Protein AF-C2L1K6-F1 (afdb_monomer_lite)

Sequence (94 aa):
RLERLRESAKKGFSNATDVADYLVKKGMPFRTAHGVVGELVLYCEKEGKDLEELSLEEYRKFSDLVEEDIYDAISLESCVKNRKTKGAPGALWD

Foldseek 3Di:
DVVVVVVVCQPDVVLLVLQLVLVVVLPDDSVLSNVLSVVVVVVCVVVVHTPLPDDQVRSVVSPVSGDPCSNVSSDPVVVVVVPPDPPPPPDDDD

Radius of gyration: 14.27 Å; chains: 1; bounding box: 26×43×34 Å

InterPro domains:
  IPR008948 L-Aspartase-like [SSF48557] (3-88)
  IPR009049 Argininosuccinate lyase [PTHR43814] (3-90)
  IPR029419 Argininosuccinate lyase, C-terminal [PF14698] (13-81)

Organism: NCBI:txid585501

pLDDT: mean 76.64, std 22.05, range [37.34, 97.62]

Secondary structure (DSSP, 8-state):
-HHHHHHHHHHTTTTHHHHHHHHHHTT--HHHHHHHHHHHHHHHHHHT--GGG--HHHHHTT-TT--TTHHHHHSHHHHHHT--STTSS-----

Structure (mmCIF, N/CA/C/O backbone):
data_AF-C2L1K6-F1
#
_entry.id   AF-C2L1K6-F1
#
loop_
_atom_site.group_PDB
_atom_site.id
_atom_site.type_symbol
_atom_site.label_atom_id
_atom_site.label_alt_id
_atom_site.label_comp_id
_atom_site.label_asym_id
_atom_site.label_entity_id
_atom_site.label_seq_id
_atom_site.pdbx_PDB_ins_code
_atom_site.Cartn_x
_atom_site.Cartn_y
_atom_site.Cartn_z
_atom_site.occupancy
_atom_site.B_iso_or_equiv
_atom_site.auth_seq_id
_atom_site.auth_comp_id
_atom_site.auth_asym_id
_atom_site.auth_atom_id
_atom_site.pdbx_PDB_model_num
ATOM 1 N N . ARG A 1 1 ? -1.546 -17.524 22.331 1.00 43.53 1 ARG A N 1
ATOM 2 C CA . ARG A 1 1 ? -0.197 -17.032 21.920 1.00 43.53 1 ARG A CA 1
ATOM 3 C C . ARG A 1 1 ? -0.193 -16.580 20.457 1.00 43.53 1 ARG A C 1
ATOM 5 O O . ARG A 1 1 ? 0.274 -15.481 20.207 1.00 43.53 1 ARG A O 1
ATOM 12 N N . L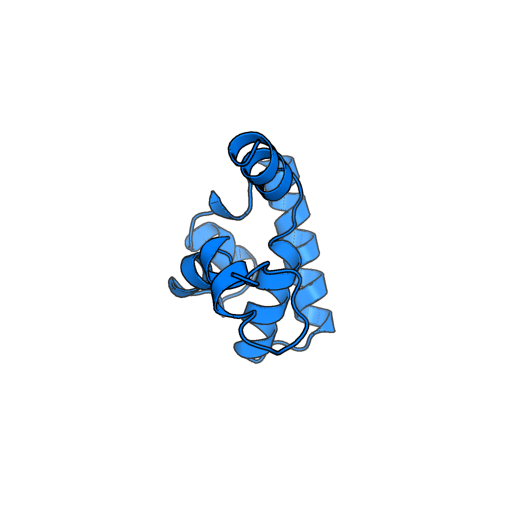EU A 1 2 ? -0.770 -17.359 19.533 1.00 45.69 2 LEU A N 1
ATOM 13 C CA . LEU A 1 2 ? -0.986 -16.962 18.130 1.00 45.69 2 LEU A CA 1
ATOM 14 C C . LEU A 1 2 ? -1.836 -15.687 17.960 1.00 45.69 2 LEU A C 1
ATOM 16 O O . LEU A 1 2 ? -1.483 -14.852 17.140 1.00 45.69 2 LEU A O 1
ATOM 20 N N . GLU A 1 3 ? -2.891 -15.491 18.759 1.00 40.91 3 GLU A N 1
ATOM 21 C CA . GLU A 1 3 ? -3.725 -14.274 18.678 1.00 40.91 3 GLU A CA 1
ATOM 22 C C . GLU A 1 3 ? -2.962 -12.990 19.013 1.00 40.91 3 GLU A C 1
ATOM 24 O O . GLU A 1 3 ? -3.052 -12.030 18.265 1.00 40.91 3 GLU A O 1
ATOM 29 N N . ARG A 1 4 ? -2.124 -12.985 20.061 1.00 41.78 4 ARG A N 1
ATOM 30 C CA . ARG A 1 4 ? -1.277 -11.819 20.385 1.00 41.78 4 ARG A CA 1
ATOM 31 C C . ARG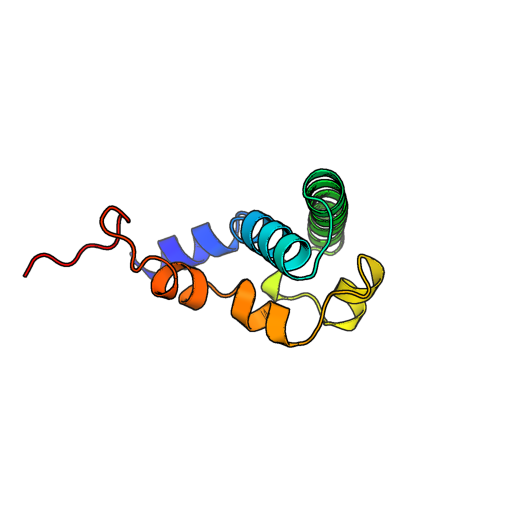 A 1 4 ? -0.224 -11.532 19.315 1.00 41.78 4 ARG A C 1
ATOM 33 O O . ARG A 1 4 ? 0.093 -10.377 19.086 1.00 41.78 4 ARG A O 1
ATOM 40 N N . LEU A 1 5 ? 0.305 -12.567 18.660 1.00 40.84 5 LEU A N 1
ATOM 41 C CA . LEU A 1 5 ? 1.226 -12.414 17.528 1.00 40.84 5 LEU A CA 1
ATOM 42 C C . LEU A 1 5 ? 0.518 -11.824 16.304 1.00 40.84 5 LEU A C 1
ATOM 44 O O . LEU A 1 5 ? 1.076 -10.942 15.665 1.00 40.84 5 LEU A O 1
ATOM 48 N N . ARG A 1 6 ? -0.717 -12.260 16.019 1.00 46.66 6 ARG A N 1
ATOM 49 C CA . ARG A 1 6 ? -1.564 -11.654 14.982 1.00 46.66 6 ARG A CA 1
ATOM 50 C C . ARG A 1 6 ? -1.899 -10.202 15.305 1.00 46.66 6 ARG A C 1
ATOM 52 O O . ARG A 1 6 ? -1.754 -9.362 14.433 1.00 46.66 6 ARG A O 1
ATOM 59 N N . GLU A 1 7 ? -2.281 -9.894 16.541 1.00 46.22 7 GLU A N 1
ATOM 60 C CA . GLU A 1 7 ? -2.584 -8.516 16.942 1.00 46.22 7 GLU A CA 1
ATOM 61 C C . GLU A 1 7 ? -1.357 -7.598 16.903 1.00 46.22 7 GLU A C 1
ATOM 63 O O . GLU A 1 7 ? -1.465 -6.459 16.464 1.00 46.22 7 GLU A O 1
ATOM 68 N N . SER A 1 8 ? -0.178 -8.074 17.317 1.00 44.34 8 SER A N 1
ATOM 69 C CA . SER A 1 8 ? 1.058 -7.287 17.222 1.00 44.34 8 SER A CA 1
ATOM 70 C C . SER A 1 8 ? 1.573 -7.146 15.787 1.00 44.34 8 SER A C 1
ATOM 72 O O . SER A 1 8 ? 2.155 -6.114 15.474 1.00 44.34 8 SER A O 1
ATOM 74 N N . ALA A 1 9 ? 1.353 -8.141 14.919 1.00 47.94 9 ALA A N 1
ATOM 75 C CA . ALA A 1 9 ? 1.688 -8.055 13.495 1.00 47.94 9 ALA A CA 1
ATOM 76 C C . ALA A 1 9 ? 0.734 -7.131 12.720 1.00 47.94 9 ALA A C 1
ATOM 78 O O . ALA A 1 9 ? 1.173 -6.490 11.773 1.00 47.94 9 ALA A O 1
ATOM 79 N N . LYS A 1 10 ? -0.535 -7.039 13.146 1.00 48.78 10 LYS A N 1
ATOM 80 C CA . LYS A 1 10 ? -1.516 -6.075 12.624 1.00 48.78 10 LYS A CA 1
ATOM 81 C C . LYS A 1 10 ? -1.209 -4.635 13.045 1.00 48.78 10 LYS A C 1
ATOM 83 O O . LYS A 1 10 ? -1.287 -3.738 12.225 1.00 48.78 10 LYS A O 1
ATOM 88 N N . LYS A 1 11 ? -0.804 -4.427 14.306 1.00 48.25 11 LYS A N 1
ATOM 89 C CA . LYS A 1 11 ? -0.601 -3.089 14.907 1.00 48.25 11 LYS A CA 1
ATOM 90 C C . LYS A 1 11 ? 0.687 -2.364 14.530 1.00 48.25 11 LYS A C 1
ATOM 92 O O . LYS A 1 11 ? 0.838 -1.187 14.840 1.00 48.25 11 LYS A O 1
ATOM 97 N N . GLY A 1 12 ? 1.651 -3.053 13.941 1.00 50.62 12 GLY A N 1
ATOM 98 C CA . GLY A 1 12 ? 2.787 -2.403 13.303 1.00 50.62 12 GLY A CA 1
ATOM 99 C C . GLY A 1 12 ? 2.572 -2.541 11.816 1.00 50.62 12 GLY A C 1
ATOM 100 O O . GLY A 1 12 ? 2.215 -3.640 11.412 1.00 50.62 12 GLY A O 1
ATOM 101 N N . PHE A 1 13 ? 2.803 -1.473 11.051 1.00 58.88 13 PHE A N 1
ATOM 102 C CA . PHE A 1 13 ? 2.830 -1.350 9.584 1.00 58.88 13 PHE A CA 1
ATOM 103 C C . PHE A 1 13 ? 3.720 -2.390 8.859 1.00 58.88 13 PHE A C 1
ATOM 105 O O . PHE A 1 13 ? 4.494 -2.076 7.960 1.00 58.88 13 PHE A O 1
ATOM 112 N N . SER A 1 14 ? 3.652 -3.649 9.269 1.00 61.28 14 SER A N 1
ATOM 113 C CA . SER A 1 14 ? 4.458 -4.794 8.864 1.00 61.28 14 SER A CA 1
ATOM 114 C C . SER A 1 14 ? 4.196 -5.131 7.400 1.00 61.28 14 SER A C 1
ATOM 116 O O . SER A 1 14 ? 5.071 -5.645 6.719 1.00 61.28 14 SER A O 1
ATOM 118 N N . ASN A 1 15 ? 3.005 -4.772 6.928 1.00 75.00 15 ASN A N 1
ATOM 119 C CA . ASN A 1 15 ? 2.519 -4.848 5.561 1.00 75.00 15 ASN A CA 1
ATOM 120 C C . ASN A 1 15 ? 2.838 -3.599 4.715 1.00 75.00 15 ASN A C 1
ATOM 122 O O . ASN A 1 15 ? 2.604 -3.617 3.511 1.00 75.00 15 ASN A O 1
ATOM 126 N N . ALA A 1 16 ? 3.423 -2.527 5.266 1.00 86.81 16 ALA A N 1
ATOM 127 C CA . ALA A 1 16 ? 3.841 -1.373 4.458 1.00 86.81 16 ALA A CA 1
ATOM 128 C C . ALA A 1 16 ? 4.933 -1.756 3.446 1.00 86.81 16 ALA A C 1
ATOM 130 O O . ALA A 1 16 ? 4.916 -1.313 2.298 1.00 86.81 16 ALA A O 1
ATOM 131 N N . THR A 1 17 ? 5.858 -2.631 3.849 1.00 87.69 17 THR A N 1
ATOM 132 C CA . THR A 1 17 ? 6.858 -3.194 2.933 1.00 87.69 17 THR A CA 1
ATOM 133 C C . THR A 1 17 ? 6.194 -4.009 1.822 1.00 87.69 17 THR A C 1
ATOM 135 O O . THR A 1 17 ? 6.587 -3.873 0.667 1.00 87.69 17 THR A O 1
ATOM 138 N N . ASP A 1 18 ? 5.140 -4.765 2.135 1.00 89.44 18 ASP A N 1
ATOM 139 C CA . ASP A 1 18 ? 4.397 -5.543 1.138 1.00 89.44 18 ASP A CA 1
ATOM 140 C C . ASP A 1 18 ? 3.657 -4.638 0.136 1.00 89.44 18 ASP A C 1
ATOM 142 O O . ASP A 1 18 ? 3.657 -4.928 -1.060 1.00 89.44 18 ASP A O 1
ATOM 146 N N . VAL A 1 19 ? 3.104 -3.497 0.579 1.00 92.62 19 VAL A N 1
ATOM 147 C CA . VAL A 1 19 ? 2.529 -2.477 -0.324 1.00 92.62 19 VAL A CA 1
ATOM 148 C C . VAL A 1 19 ? 3.610 -1.895 -1.245 1.00 92.62 19 VAL A C 1
ATOM 150 O O . VAL A 1 19 ? 3.378 -1.723 -2.444 1.00 92.62 19 VAL A O 1
ATOM 153 N N . ALA A 1 20 ? 4.805 -1.607 -0.718 1.00 93.12 20 ALA A N 1
ATOM 154 C CA . ALA A 1 20 ? 5.907 -1.081 -1.524 1.00 93.12 20 ALA A CA 1
ATOM 155 C C . ALA A 1 20 ? 6.342 -2.099 -2.589 1.00 93.12 20 ALA A C 1
ATOM 157 O O . ALA A 1 20 ? 6.453 -1.753 -3.767 1.00 93.12 20 ALA A O 1
ATOM 158 N N . ASP A 1 21 ? 6.514 -3.361 -2.198 1.00 91.94 21 ASP A N 1
ATOM 159 C CA . ASP A 1 21 ? 6.856 -4.454 -3.106 1.00 91.94 21 ASP A CA 1
ATOM 160 C C . ASP A 1 21 ? 5.760 -4.695 -4.152 1.00 91.94 21 ASP A C 1
ATOM 162 O O . ASP A 1 21 ? 6.066 -4.951 -5.318 1.00 91.94 21 ASP A O 1
ATOM 166 N N . TYR A 1 22 ? 4.485 -4.591 -3.767 1.00 94.44 22 TYR A N 1
ATOM 167 C CA . TYR A 1 22 ? 3.348 -4.655 -4.685 1.00 94.44 22 TYR A CA 1
ATOM 168 C C . TYR A 1 22 ? 3.440 -3.567 -5.767 1.00 94.44 22 TYR A C 1
ATOM 170 O O . TYR A 1 22 ? 3.389 -3.873 -6.961 1.00 94.44 22 TYR A O 1
ATOM 178 N N . LEU A 1 23 ? 3.652 -2.307 -5.373 1.00 95.88 23 LEU A N 1
ATOM 179 C CA . LEU A 1 23 ? 3.761 -1.186 -6.313 1.00 95.88 23 LEU A CA 1
ATOM 180 C C . LEU A 1 23 ? 4.971 -1.343 -7.239 1.00 95.88 23 LEU A C 1
ATOM 182 O O . LEU A 1 23 ? 4.877 -1.073 -8.438 1.00 95.88 23 LEU A O 1
ATOM 186 N N . VAL A 1 24 ? 6.091 -1.835 -6.706 1.00 96.12 24 VAL A N 1
ATOM 187 C CA . VAL A 1 24 ? 7.285 -2.136 -7.503 1.00 96.12 24 VAL A CA 1
ATOM 188 C C . VAL A 1 24 ? 7.013 -3.231 -8.528 1.00 96.12 24 VAL A C 1
ATOM 190 O O . VAL A 1 24 ? 7.378 -3.076 -9.694 1.00 96.12 24 VAL A O 1
ATOM 193 N N . LYS A 1 25 ? 6.311 -4.304 -8.145 1.00 95.25 25 LYS A N 1
ATOM 194 C CA . LYS A 1 25 ? 5.898 -5.371 -9.074 1.00 95.25 25 LYS A CA 1
ATOM 195 C C . LYS A 1 25 ? 4.959 -4.866 -10.172 1.00 95.25 25 LYS A C 1
ATOM 197 O O . LYS A 1 25 ? 5.013 -5.384 -11.283 1.00 95.25 25 LYS A O 1
ATOM 202 N N . LYS A 1 26 ? 4.149 -3.839 -9.893 1.00 95.94 26 LYS A N 1
ATOM 203 C CA . LYS A 1 26 ? 3.288 -3.153 -10.877 1.00 95.94 26 LYS A CA 1
ATOM 204 C C . LYS A 1 26 ? 4.044 -2.117 -11.733 1.00 95.94 26 LYS A C 1
ATOM 206 O O . LYS A 1 26 ? 3.439 -1.475 -12.584 1.00 95.94 26 LYS A O 1
ATOM 211 N N . GLY A 1 27 ? 5.361 -1.974 -11.553 1.00 95.88 27 GLY A N 1
ATOM 212 C CA . GLY A 1 27 ? 6.237 -1.151 -12.396 1.00 95.88 27 GLY A CA 1
ATOM 213 C C . GLY A 1 27 ? 6.659 0.190 -11.790 1.00 95.88 27 GLY A C 1
ATOM 214 O O . GLY A 1 27 ? 7.360 0.958 -12.449 1.00 95.88 27 GLY A O 1
ATOM 215 N N . MET A 1 28 ? 6.280 0.490 -10.544 1.00 97.50 28 MET A N 1
ATOM 216 C CA . MET A 1 28 ? 6.716 1.714 -9.870 1.00 97.50 28 MET A CA 1
ATOM 217 C C . MET A 1 28 ? 8.190 1.609 -9.430 1.00 97.50 28 MET A C 1
ATOM 219 O O . MET A 1 28 ? 8.579 0.623 -8.808 1.00 97.50 28 MET A O 1
ATOM 223 N N . PRO A 1 29 ? 9.048 2.619 -9.665 1.00 97.62 29 PRO A N 1
ATOM 224 C CA . PRO A 1 29 ? 10.401 2.614 -9.112 1.00 97.62 29 PRO A CA 1
ATOM 225 C C . PRO A 1 29 ? 10.393 2.556 -7.577 1.00 97.62 29 PRO A C 1
ATOM 227 O O . PRO A 1 29 ? 9.632 3.279 -6.937 1.00 97.62 29 PRO A O 1
ATOM 230 N N . PHE A 1 30 ? 11.293 1.767 -6.977 1.00 92.12 30 PHE A N 1
ATOM 231 C CA . PHE A 1 30 ? 11.328 1.528 -5.523 1.00 92.12 30 PHE A CA 1
ATOM 232 C C . PHE A 1 30 ? 11.331 2.810 -4.681 1.00 92.12 30 PHE A C 1
ATOM 234 O O . PHE A 1 30 ? 10.589 2.920 -3.711 1.00 92.12 30 PHE A O 1
ATOM 241 N N . ARG A 1 31 ? 12.126 3.816 -5.069 1.00 93.56 31 ARG A N 1
ATOM 242 C CA . ARG A 1 31 ? 12.186 5.096 -4.345 1.00 93.56 31 ARG A CA 1
ATOM 243 C C . ARG A 1 31 ? 10.834 5.817 -4.330 1.00 93.56 31 ARG A C 1
ATOM 245 O O . ARG A 1 31 ? 10.490 6.426 -3.323 1.00 93.56 31 ARG A O 1
ATOM 252 N N . THR A 1 32 ? 10.087 5.740 -5.429 1.00 95.94 32 THR A N 1
ATOM 253 C CA . THR A 1 32 ? 8.743 6.315 -5.537 1.00 95.94 32 THR A CA 1
ATOM 254 C C . THR A 1 32 ? 7.750 5.498 -4.719 1.00 95.94 32 THR A C 1
ATOM 256 O O . THR A 1 32 ? 7.032 6.077 -3.914 1.00 95.94 32 THR A O 1
ATOM 259 N N . ALA A 1 33 ? 7.778 4.166 -4.836 1.00 95.62 33 ALA A N 1
ATOM 260 C CA . ALA A 1 33 ? 6.916 3.272 -4.062 1.00 95.62 33 ALA A CA 1
ATOM 261 C C . ALA A 1 33 ? 7.089 3.470 -2.550 1.00 95.62 33 ALA A C 1
ATOM 263 O O . ALA A 1 33 ? 6.108 3.606 -1.826 1.00 95.62 33 ALA A O 1
ATOM 264 N N . HIS A 1 34 ? 8.332 3.584 -2.078 1.00 92.69 34 HIS A N 1
ATOM 265 C CA . HIS A 1 34 ? 8.625 3.871 -0.677 1.00 92.69 34 HIS A CA 1
ATOM 266 C C . HIS A 1 34 ? 8.085 5.242 -0.230 1.00 92.69 34 HIS A C 1
ATOM 268 O O . HIS A 1 34 ? 7.636 5.386 0.904 1.00 92.69 34 HIS A O 1
ATOM 274 N N . GLY A 1 35 ? 8.122 6.256 -1.101 1.00 95.00 35 GLY A N 1
ATOM 275 C CA . GLY A 1 35 ? 7.525 7.567 -0.826 1.00 95.00 35 GLY A CA 1
ATOM 276 C C . GLY A 1 35 ? 6.004 7.493 -0.686 1.00 95.00 35 GLY A C 1
ATOM 277 O O . GLY A 1 35 ? 5.464 7.919 0.330 1.00 95.00 35 GLY A O 1
ATOM 278 N N . VAL A 1 36 ? 5.340 6.867 -1.663 1.00 95.81 36 VAL A N 1
ATOM 279 C CA . VAL A 1 36 ? 3.883 6.652 -1.692 1.00 95.81 36 VAL A CA 1
ATOM 280 C C . VAL A 1 36 ? 3.409 5.909 -0.442 1.00 95.81 36 VAL A C 1
ATOM 282 O O . VAL A 1 36 ? 2.456 6.325 0.209 1.00 95.81 36 VAL A O 1
ATOM 285 N N . VAL A 1 37 ? 4.108 4.839 -0.057 1.00 94.38 37 VAL A N 1
ATOM 286 C CA . VAL A 1 37 ? 3.785 4.083 1.160 1.00 94.38 37 VAL A CA 1
ATOM 287 C C . VAL A 1 37 ? 3.979 4.924 2.421 1.00 94.38 37 VAL A C 1
ATOM 289 O O . VAL A 1 37 ? 3.178 4.813 3.343 1.00 94.38 37 VAL A O 1
ATOM 292 N N . GLY A 1 38 ? 4.996 5.786 2.474 1.00 93.50 38 GLY A N 1
ATOM 293 C CA . GLY A 1 38 ? 5.187 6.703 3.601 1.00 93.50 38 GLY A CA 1
ATOM 294 C C . GLY A 1 38 ? 4.004 7.658 3.791 1.00 93.50 38 GLY A C 1
ATOM 295 O O . GLY A 1 38 ? 3.538 7.850 4.913 1.00 93.50 38 GLY A O 1
ATOM 296 N N . GLU A 1 39 ? 3.479 8.212 2.697 1.00 95.44 39 GLU A N 1
ATOM 297 C CA . GLU A 1 39 ? 2.280 9.059 2.726 1.00 95.44 39 GLU A CA 1
ATOM 298 C C . GLU A 1 39 ? 1.025 8.272 3.121 1.00 95.44 39 GLU A C 1
ATOM 300 O O . GLU A 1 39 ? 0.218 8.751 3.919 1.00 95.44 39 GLU A O 1
ATOM 305 N N . LEU A 1 40 ? 0.893 7.043 2.618 1.00 93.75 40 LEU A N 1
ATOM 306 C CA . LEU A 1 40 ? -0.211 6.144 2.937 1.00 93.75 40 LEU A CA 1
ATOM 307 C C . LEU A 1 40 ? -0.234 5.758 4.425 1.00 93.75 40 LEU A C 1
ATOM 309 O O . LEU A 1 40 ? -1.290 5.766 5.053 1.00 93.75 40 LEU A O 1
ATOM 313 N N . VAL A 1 41 ? 0.930 5.458 5.008 1.00 91.06 41 VAL A N 1
ATOM 314 C CA . VAL A 1 41 ? 1.089 5.165 6.442 1.00 91.06 41 VAL A CA 1
ATOM 315 C C . VAL A 1 41 ? 0.696 6.375 7.288 1.00 91.06 41 VAL A C 1
ATOM 317 O O . VAL A 1 41 ? -0.058 6.238 8.248 1.00 91.06 41 VAL A O 1
ATOM 320 N N . LEU A 1 42 ? 1.139 7.573 6.900 1.00 91.69 42 LEU A N 1
ATOM 321 C CA . LEU A 1 42 ? 0.752 8.807 7.584 1.00 91.69 42 LEU A CA 1
ATOM 322 C C . LEU A 1 42 ? -0.761 9.068 7.489 1.00 91.69 42 LEU A C 1
ATOM 324 O O . LEU A 1 42 ? -1.359 9.596 8.425 1.00 91.69 42 LEU A O 1
ATOM 328 N N . TYR A 1 43 ? -1.387 8.729 6.361 1.00 94.12 43 TYR A N 1
ATOM 329 C CA . TYR A 1 43 ? -2.837 8.813 6.196 1.00 94.12 43 TYR A CA 1
ATOM 330 C C . TYR A 1 43 ? -3.574 7.846 7.127 1.00 94.12 43 TYR A C 1
ATOM 332 O O . TYR A 1 43 ? -4.478 8.268 7.842 1.00 94.12 43 TYR A O 1
ATOM 340 N N . CYS A 1 44 ? -3.131 6.591 7.189 1.00 91.50 44 CYS A N 1
ATOM 341 C CA . CYS A 1 44 ? -3.649 5.577 8.110 1.00 91.50 44 CYS A CA 1
ATOM 342 C C . CYS A 1 44 ? -3.597 6.051 9.571 1.00 91.50 44 CYS A C 1
ATOM 344 O O . CYS A 1 44 ? -4.603 6.007 10.277 1.00 91.50 44 CYS A O 1
ATOM 346 N N . GLU A 1 45 ? -2.454 6.597 9.999 1.00 88.94 45 GLU A N 1
ATOM 347 C CA . GLU A 1 45 ? -2.270 7.127 11.355 1.00 88.94 45 GLU A CA 1
ATOM 348 C C . GLU A 1 45 ? -3.242 8.276 11.672 1.00 88.94 45 GLU A C 1
ATOM 350 O O . GLU A 1 45 ? -3.792 8.340 12.771 1.00 88.94 45 GLU A O 1
ATOM 355 N N . LYS A 1 46 ? -3.498 9.167 10.705 1.00 92.50 46 LYS A N 1
ATOM 356 C CA . LYS A 1 46 ? -4.433 10.294 10.866 1.00 92.50 46 LYS A CA 1
ATOM 357 C C . LYS A 1 46 ? -5.893 9.857 10.931 1.00 92.50 46 LYS A C 1
ATOM 359 O O . LYS A 1 46 ? -6.652 10.419 11.715 1.00 92.50 46 LYS A O 1
ATOM 364 N N . GLU A 1 47 ? -6.277 8.885 10.112 1.00 91.69 47 GLU A N 1
ATOM 365 C CA . GLU A 1 47 ? -7.648 8.369 10.053 1.00 91.69 47 GLU A CA 1
ATOM 366 C C . GLU A 1 47 ? -7.930 7.319 11.140 1.00 91.69 47 GLU A C 1
ATOM 368 O O . GLU A 1 47 ? -9.080 6.921 11.323 1.00 91.69 47 GLU A O 1
ATOM 373 N N . GLY A 1 48 ? -6.900 6.871 11.869 1.00 89.75 48 GLY A N 1
ATOM 374 C CA . GLY A 1 48 ? -7.017 5.817 12.874 1.00 89.75 48 GLY A CA 1
ATOM 375 C C . GLY A 1 48 ? -7.369 4.458 12.269 1.00 89.75 48 GLY A C 1
ATOM 376 O O . GLY A 1 48 ? -8.115 3.703 12.888 1.00 89.75 48 GLY A O 1
ATOM 377 N N . LYS A 1 49 ? -6.868 4.183 11.059 1.00 88.81 49 LYS A N 1
ATOM 378 C CA . LYS A 1 49 ? -7.090 2.946 10.298 1.00 88.81 49 LYS A CA 1
ATOM 379 C C . LYS A 1 49 ? -5.780 2.197 10.097 1.00 88.81 49 LYS A C 1
ATOM 381 O O . LYS A 1 49 ? -4.730 2.822 9.976 1.00 88.81 49 LYS A O 1
ATOM 386 N N . ASP A 1 50 ? -5.849 0.882 9.966 1.00 87.50 50 ASP A N 1
ATOM 387 C CA . ASP A 1 50 ? -4.755 0.058 9.458 1.00 87.50 50 ASP A CA 1
ATOM 388 C C . ASP A 1 50 ? -4.788 -0.022 7.917 1.00 87.50 50 ASP A C 1
ATOM 390 O O . ASP A 1 50 ? -5.812 0.225 7.277 1.00 87.50 50 ASP A O 1
ATOM 394 N N . LEU A 1 51 ? -3.672 -0.429 7.295 1.00 88.12 51 LEU A N 1
ATOM 395 C CA . LEU A 1 51 ? -3.590 -0.619 5.835 1.00 88.12 51 LEU A CA 1
ATOM 396 C C . LEU A 1 51 ? -4.659 -1.604 5.321 1.00 88.12 51 LEU A C 1
ATOM 398 O O . LEU A 1 51 ? -5.269 -1.366 4.286 1.00 88.12 51 LEU A O 1
ATOM 402 N N . GLU A 1 52 ? -4.943 -2.673 6.072 1.00 87.12 52 GLU A N 1
ATOM 403 C CA . GLU A 1 52 ? -5.975 -3.667 5.726 1.00 87.12 52 GLU A CA 1
ATOM 404 C C . GLU A 1 52 ? -7.403 -3.087 5.716 1.00 87.12 52 GLU A C 1
ATOM 406 O O . GLU A 1 52 ? -8.301 -3.684 5.127 1.00 87.12 52 GLU A O 1
ATOM 411 N N . GLU A 1 53 ? -7.625 -1.942 6.368 1.00 89.12 53 GLU A N 1
ATOM 412 C CA . GLU A 1 53 ? -8.939 -1.302 6.507 1.00 89.12 53 GLU A CA 1
ATOM 413 C C . GLU A 1 53 ? -9.202 -0.232 5.438 1.00 89.12 53 GLU A C 1
ATOM 415 O O . GLU A 1 53 ? -10.303 0.323 5.369 1.00 89.12 53 GLU A O 1
ATOM 420 N N . LEU A 1 54 ? -8.211 0.077 4.597 1.00 92.06 54 LEU A N 1
ATOM 421 C CA . LEU A 1 54 ? -8.368 1.037 3.513 1.00 92.06 54 LEU A CA 1
ATOM 422 C C . LEU A 1 54 ? -9.215 0.463 2.372 1.00 92.06 54 LEU A C 1
ATOM 424 O O . LEU A 1 54 ? -8.998 -0.649 1.887 1.00 92.06 54 LEU A O 1
ATOM 428 N N . SER A 1 55 ? -10.153 1.263 1.875 1.00 95.31 55 SER A N 1
ATOM 429 C CA . SER A 1 55 ? -10.869 0.969 0.633 1.00 95.31 55 SER A CA 1
ATOM 430 C C . SER A 1 55 ? -9.964 1.119 -0.595 1.00 95.31 55 SER A C 1
ATOM 432 O O . SER A 1 55 ? -8.976 1.858 -0.584 1.00 95.31 55 SER A O 1
ATOM 434 N N . LEU A 1 56 ? -10.330 0.464 -1.701 1.00 94.88 56 LEU A N 1
ATOM 435 C CA . LEU A 1 56 ? -9.589 0.578 -2.958 1.00 94.88 56 LEU A CA 1
ATOM 436 C C . LEU A 1 56 ? -9.555 2.027 -3.465 1.00 94.88 56 LEU A C 1
ATOM 438 O O . LEU A 1 56 ? -8.550 2.472 -4.013 1.00 94.88 56 LEU A O 1
ATOM 442 N N . GLU A 1 57 ? -10.634 2.781 -3.253 1.00 96.56 57 GLU A N 1
ATOM 443 C CA . GLU A 1 57 ? -10.679 4.206 -3.583 1.00 96.56 57 GLU A CA 1
ATOM 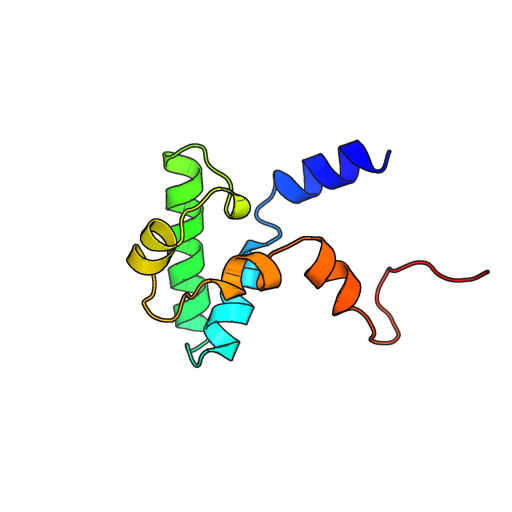444 C C . GLU A 1 57 ? -9.675 5.013 -2.757 1.00 96.56 57 GLU A C 1
ATOM 446 O O . GLU A 1 57 ? -9.005 5.888 -3.298 1.00 96.56 57 GLU A O 1
ATOM 451 N N . GLU A 1 58 ? -9.530 4.713 -1.462 1.00 96.31 58 GLU A N 1
ATOM 452 C CA . GLU A 1 58 ? -8.521 5.348 -0.611 1.00 96.31 58 GLU A CA 1
ATOM 453 C C . GLU A 1 58 ? -7.106 5.028 -1.085 1.00 96.31 58 GLU A C 1
ATOM 455 O O . GLU A 1 58 ? -6.304 5.947 -1.211 1.00 96.31 58 GLU A O 1
ATOM 460 N N . TYR A 1 59 ? -6.819 3.774 -1.438 1.00 95.81 59 TYR A N 1
ATOM 461 C CA . TYR A 1 59 ? -5.539 3.396 -2.040 1.00 95.81 59 TYR A CA 1
ATOM 462 C C . TYR A 1 59 ? -5.251 4.144 -3.345 1.00 95.81 59 TYR A C 1
ATOM 464 O O . TYR A 1 59 ? -4.142 4.644 -3.553 1.00 95.81 59 TYR A O 1
ATOM 472 N N . ARG A 1 60 ? -6.256 4.261 -4.218 1.00 95.94 60 ARG A N 1
ATOM 473 C CA . ARG A 1 60 ? -6.124 4.928 -5.520 1.00 95.94 60 ARG A CA 1
ATOM 474 C C . ARG A 1 60 ? -5.872 6.428 -5.421 1.00 95.94 60 ARG A C 1
ATOM 476 O O . ARG A 1 60 ? -5.329 6.996 -6.360 1.00 95.94 60 ARG A O 1
ATOM 483 N N . LYS A 1 61 ? -6.143 7.068 -4.276 1.00 96.25 61 LYS A N 1
ATOM 484 C CA . LYS A 1 61 ? -5.698 8.454 -4.025 1.00 96.25 61 LYS A CA 1
ATOM 485 C C . LYS A 1 61 ? -4.172 8.596 -4.051 1.00 96.25 61 LYS A C 1
ATOM 487 O O . LYS A 1 61 ? -3.681 9.687 -4.318 1.00 96.25 61 LYS A O 1
ATOM 492 N N . PHE A 1 62 ? -3.441 7.518 -3.760 1.00 96.06 62 PHE A N 1
ATOM 493 C CA . PHE A 1 62 ? -1.980 7.509 -3.661 1.00 96.06 62 PHE A CA 1
ATOM 494 C C . PHE A 1 62 ? -1.298 6.882 -4.884 1.00 96.06 62 PHE A C 1
ATOM 496 O O . PHE A 1 62 ? -0.153 7.216 -5.187 1.00 96.06 62 PHE A O 1
ATOM 503 N N . SER A 1 63 ? -1.967 5.966 -5.592 1.00 95.81 63 SER A N 1
ATOM 504 C CA . SER A 1 63 ? -1.447 5.369 -6.826 1.00 95.81 63 SER A CA 1
ATOM 505 C C . SER A 1 63 ? -2.544 4.681 -7.639 1.00 95.81 63 SER A C 1
ATOM 507 O O . SER A 1 63 ? -3.214 3.773 -7.147 1.00 95.81 63 SER A O 1
ATOM 509 N N . ASP A 1 64 ? -2.643 5.019 -8.926 1.00 95.69 64 ASP A N 1
ATOM 510 C CA . ASP A 1 64 ? -3.553 4.362 -9.877 1.00 95.69 64 ASP A CA 1
ATOM 511 C C . ASP A 1 64 ? -3.159 2.910 -10.198 1.00 95.69 64 ASP A C 1
ATOM 513 O O . ASP A 1 64 ? -3.947 2.161 -10.769 1.00 95.69 64 ASP A O 1
ATOM 517 N N . LEU A 1 65 ? -1.946 2.485 -9.821 1.00 95.88 65 LEU A N 1
ATOM 518 C CA . LEU A 1 65 ? -1.484 1.101 -9.991 1.00 95.88 65 LEU A CA 1
ATOM 519 C C . LEU A 1 65 ? -2.113 0.132 -8.977 1.00 95.88 65 LEU A C 1
ATOM 521 O O . LEU A 1 65 ? -1.866 -1.075 -9.045 1.00 95.88 65 LEU A O 1
ATOM 525 N N . VAL A 1 66 ? -2.862 0.640 -7.992 1.00 95.94 66 VAL A N 1
ATOM 526 C CA . VAL A 1 66 ? -3.524 -0.201 -6.992 1.00 95.94 66 VAL A CA 1
ATOM 527 C C . VAL A 1 66 ? -4.856 -0.728 -7.530 1.00 95.94 66 VAL A C 1
ATOM 529 O O . VAL A 1 66 ? -5.737 0.024 -7.963 1.00 95.94 66 VAL A O 1
ATOM 532 N N . GLU A 1 67 ? -4.999 -2.048 -7.480 1.00 96.12 67 GLU A N 1
ATOM 533 C CA . GLU A 1 67 ? -6.186 -2.797 -7.883 1.00 96.12 67 GLU A CA 1
ATOM 534 C C . GLU A 1 67 ? -6.641 -3.711 -6.735 1.00 96.12 67 GLU A C 1
ATOM 536 O O . GLU A 1 67 ? -6.034 -3.717 -5.665 1.00 96.12 67 GLU A O 1
ATOM 541 N N . GLU A 1 68 ? -7.732 -4.460 -6.925 1.00 93.94 68 GLU A N 1
ATOM 542 C CA . GLU A 1 68 ? -8.313 -5.319 -5.877 1.00 93.94 68 GLU A CA 1
ATOM 543 C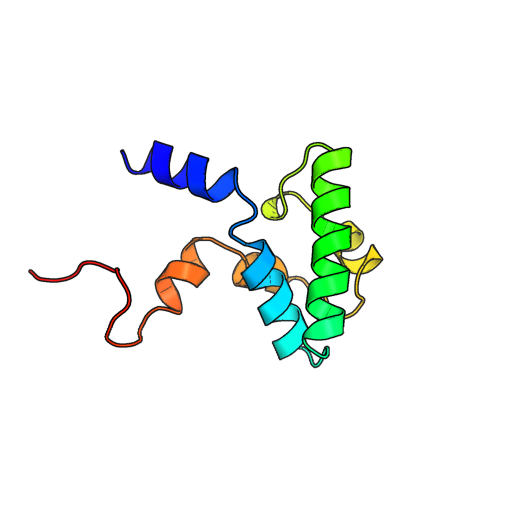 C . GLU A 1 68 ? -7.350 -6.406 -5.363 1.00 93.94 68 GLU A C 1
ATOM 545 O O . GLU A 1 68 ? -7.483 -6.859 -4.228 1.00 93.94 68 GLU A O 1
ATOM 550 N N . ASP A 1 69 ? -6.336 -6.781 -6.147 1.00 93.00 69 ASP A N 1
ATOM 551 C CA . ASP A 1 69 ? -5.303 -7.749 -5.763 1.00 93.00 69 ASP A CA 1
ATOM 552 C C . ASP A 1 69 ? -4.364 -7.248 -4.647 1.00 93.00 69 ASP A C 1
ATOM 554 O O . ASP A 1 69 ? -3.585 -8.034 -4.097 1.00 93.00 69 ASP A O 1
ATOM 558 N N . ILE A 1 70 ? -4.455 -5.969 -4.255 1.00 92.44 70 ILE A N 1
ATOM 559 C CA . ILE A 1 70 ? -3.709 -5.415 -3.119 1.00 92.44 70 ILE A CA 1
ATOM 560 C C . ILE A 1 70 ? -4.024 -6.142 -1.814 1.00 92.44 70 ILE A C 1
ATOM 562 O O . ILE A 1 70 ? -3.106 -6.434 -1.049 1.00 92.44 70 ILE A O 1
ATOM 566 N N . TYR A 1 71 ? -5.293 -6.477 -1.572 1.00 90.38 71 TYR A N 1
ATOM 567 C CA . TYR A 1 71 ? -5.732 -7.100 -0.323 1.00 90.38 71 TYR A CA 1
ATOM 568 C C . TYR A 1 71 ? -5.111 -8.483 -0.144 1.00 90.38 71 TYR A C 1
ATOM 570 O O . TYR A 1 71 ? -4.652 -8.830 0.945 1.00 90.38 71 TYR A O 1
ATOM 578 N N . ASP A 1 72 ? -5.004 -9.237 -1.238 1.00 87.81 72 ASP A N 1
ATOM 579 C CA . ASP A 1 72 ? -4.308 -10.517 -1.253 1.00 87.81 72 ASP A CA 1
ATOM 580 C C . ASP A 1 72 ? -2.802 -10.330 -1.064 1.00 87.81 72 ASP A C 1
ATOM 582 O O . ASP A 1 72 ? -2.183 -11.089 -0.311 1.00 87.81 72 ASP A O 1
ATOM 586 N N . ALA A 1 73 ? -2.211 -9.320 -1.713 1.00 86.75 73 ALA A N 1
ATOM 587 C CA . ALA A 1 73 ? -0.777 -9.044 -1.667 1.00 86.75 73 ALA A CA 1
ATOM 588 C C . ALA A 1 73 ? -0.278 -8.669 -0.264 1.00 86.75 73 ALA A C 1
ATOM 590 O O . ALA A 1 73 ? 0.825 -9.074 0.102 1.00 86.75 73 ALA A O 1
ATOM 591 N N . ILE A 1 74 ? -1.088 -7.945 0.515 1.00 84.56 74 ILE A N 1
ATOM 592 C CA . ILE A 1 74 ? -0.723 -7.467 1.858 1.00 84.56 74 ILE A CA 1
ATOM 593 C C . ILE A 1 74 ? -1.248 -8.352 2.992 1.00 84.56 74 ILE A C 1
ATOM 595 O O . ILE A 1 74 ? -0.950 -8.097 4.160 1.00 84.56 74 ILE A O 1
ATOM 599 N N . SER A 1 75 ? -2.047 -9.378 2.677 1.00 77.81 75 SER A N 1
ATOM 600 C CA . SER A 1 75 ? -2.597 -10.269 3.696 1.00 77.81 75 SER A CA 1
ATOM 601 C C . SER A 1 75 ? -1.498 -11.074 4.398 1.00 77.81 75 SER A C 1
ATOM 603 O O . SER A 1 75 ? -0.551 -11.585 3.788 1.00 77.81 75 SER A O 1
ATOM 605 N N . LEU A 1 76 ? -1.679 -11.285 5.705 1.00 60.44 76 LEU A N 1
ATOM 606 C CA . LEU A 1 76 ? -0.782 -12.097 6.531 1.00 60.44 76 LEU A CA 1
ATOM 607 C C . LEU A 1 76 ? -0.581 -13.525 5.973 1.00 60.44 76 LEU A C 1
ATOM 609 O O . LEU A 1 76 ? 0.472 -14.131 6.188 1.00 60.44 76 LEU A O 1
ATOM 613 N N . GLU A 1 77 ? -1.569 -14.074 5.253 1.00 53.03 77 GLU A N 1
ATOM 614 C CA . GLU A 1 77 ? -1.461 -15.390 4.612 1.00 53.03 77 GLU A CA 1
ATOM 615 C C . GLU A 1 77 ? -0.509 -15.385 3.412 1.00 53.03 77 GLU A C 1
ATOM 617 O O . GLU A 1 77 ? 0.307 -16.306 3.295 1.00 53.03 77 GLU A O 1
ATOM 622 N N . SER A 1 78 ? -0.521 -14.344 2.572 1.00 52.22 78 SER A N 1
ATOM 623 C CA . SER A 1 78 ? 0.462 -14.186 1.490 1.00 52.22 78 SER A CA 1
ATOM 624 C C . SER A 1 78 ? 1.893 -14.109 2.027 1.00 52.22 78 SER A C 1
ATOM 626 O O . SER A 1 78 ? 2.795 -14.737 1.464 1.00 52.22 78 SER A O 1
ATOM 628 N N . CYS A 1 79 ? 2.101 -13.467 3.180 1.00 45.03 79 CYS A N 1
ATOM 629 C CA . CYS A 1 79 ? 3.413 -13.369 3.831 1.00 45.03 79 CYS A CA 1
ATOM 630 C C . CYS A 1 79 ? 3.954 -14.696 4.387 1.00 45.03 79 CYS A C 1
ATOM 632 O O . CYS A 1 79 ? 5.171 -14.837 4.566 1.00 45.03 79 CYS A O 1
ATOM 634 N N . VAL A 1 80 ? 3.089 -15.682 4.647 1.00 47.81 80 VAL A N 1
ATOM 635 C CA . VAL A 1 80 ? 3.490 -17.054 5.010 1.00 47.81 80 VAL A CA 1
ATOM 636 C C . VAL A 1 80 ? 3.633 -17.927 3.758 1.00 47.81 80 VAL A C 1
ATOM 638 O O . VAL A 1 80 ? 4.570 -18.720 3.662 1.00 47.81 80 VAL A O 1
ATOM 641 N N . LYS A 1 81 ? 2.759 -17.757 2.758 1.00 46.41 81 LYS A N 1
ATOM 642 C CA . LYS A 1 81 ? 2.712 -18.598 1.549 1.00 46.41 81 LYS A CA 1
ATOM 643 C C . LYS A 1 81 ? 3.828 -18.289 0.543 1.00 46.41 81 LYS A C 1
ATOM 645 O O . LYS A 1 81 ? 4.346 -19.222 -0.068 1.00 46.41 81 LYS A O 1
ATOM 650 N N . ASN A 1 82 ? 4.257 -17.027 0.425 1.00 45.91 82 ASN A N 1
ATOM 651 C CA . ASN A 1 82 ? 5.389 -16.620 -0.425 1.00 45.91 82 ASN A CA 1
ATOM 652 C C . ASN A 1 82 ? 6.767 -16.877 0.207 1.00 45.91 82 ASN A C 1
ATOM 654 O O . ASN A 1 82 ? 7.788 -16.751 -0.466 1.00 45.91 82 ASN A O 1
ATOM 658 N N . ARG A 1 83 ? 6.823 -17.332 1.465 1.00 45.25 83 ARG A N 1
ATOM 659 C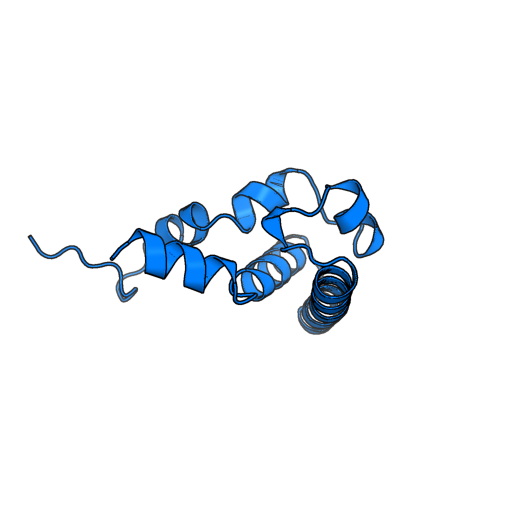 CA . ARG A 1 83 ? 8.052 -17.772 2.145 1.00 45.25 83 ARG A CA 1
ATOM 660 C C . ARG A 1 83 ? 8.340 -19.268 1.947 1.00 45.25 83 ARG A C 1
ATOM 662 O O . ARG A 1 83 ? 8.789 -19.954 2.858 1.00 45.25 83 ARG A O 1
ATOM 669 N N . LYS A 1 84 ? 8.134 -19.789 0.731 1.00 41.88 84 LYS A N 1
ATOM 670 C CA . LYS A 1 84 ? 8.585 -21.140 0.329 1.00 41.88 84 LYS A CA 1
ATOM 671 C C . LYS A 1 84 ? 10.015 -21.154 -0.231 1.00 41.88 84 LYS A C 1
ATOM 673 O O . LYS A 1 84 ? 10.348 -21.967 -1.088 1.00 41.88 84 LYS A O 1
ATOM 678 N N . THR A 1 85 ? 10.880 -20.273 0.258 1.00 43.16 85 THR A N 1
ATOM 679 C CA . THR A 1 85 ? 12.327 -20.338 0.030 1.00 43.16 85 THR A CA 1
ATOM 680 C C . THR A 1 85 ? 13.015 -20.908 1.271 1.00 43.16 85 THR A C 1
ATOM 682 O O . THR A 1 85 ? 12.719 -20.530 2.406 1.00 43.16 85 THR A O 1
ATOM 685 N N . LYS A 1 86 ? 13.917 -21.875 1.054 1.00 38.28 86 LYS A N 1
ATOM 686 C CA . LYS A 1 86 ? 14.701 -22.561 2.096 1.00 38.28 86 LYS A CA 1
ATOM 687 C C . LYS A 1 86 ? 15.421 -21.510 2.963 1.00 38.28 86 LYS A C 1
ATOM 689 O O . LYS A 1 86 ? 16.333 -20.855 2.471 1.00 38.28 86 LYS A O 1
ATOM 694 N N . GLY A 1 87 ? 14.998 -21.341 4.221 1.00 45.56 87 GLY A N 1
ATOM 695 C CA . GLY A 1 87 ? 15.603 -20.405 5.187 1.00 45.56 87 GLY A CA 1
ATOM 696 C C . GLY A 1 87 ? 14.646 -19.407 5.857 1.00 45.56 87 GLY A C 1
ATOM 697 O O . GLY A 1 87 ? 15.052 -18.722 6.791 1.00 45.56 87 GLY A O 1
ATOM 698 N N . ALA A 1 88 ? 13.381 -19.324 5.438 1.00 48.62 88 ALA A N 1
ATOM 699 C CA . ALA A 1 88 ? 12.377 -18.561 6.178 1.00 48.62 88 ALA A CA 1
ATOM 700 C 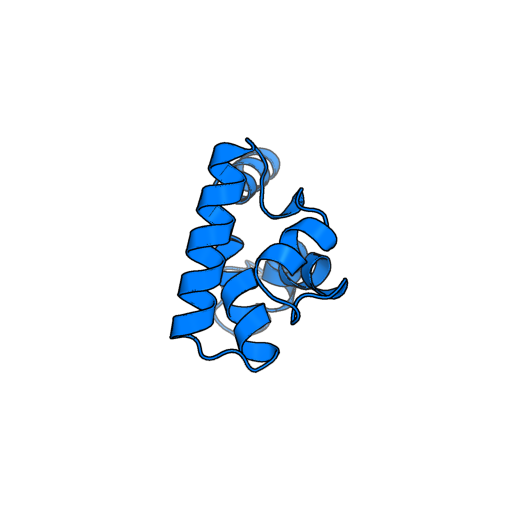C . ALA A 1 88 ? 12.146 -19.158 7.587 1.00 48.62 88 ALA A C 1
ATOM 702 O O . ALA A 1 88 ? 12.105 -20.384 7.709 1.00 48.62 88 ALA A O 1
ATOM 703 N N . PRO A 1 89 ? 11.929 -18.344 8.644 1.00 46.97 89 PRO A N 1
ATOM 704 C CA . PRO A 1 89 ? 11.511 -18.831 9.958 1.00 46.97 89 PRO A CA 1
ATOM 705 C C . PRO A 1 89 ? 10.031 -19.251 9.913 1.00 46.97 89 PRO A C 1
ATOM 707 O O . PRO A 1 89 ? 9.158 -18.634 10.514 1.00 46.97 89 PRO A O 1
ATOM 710 N N . GLY A 1 90 ? 9.750 -20.290 9.133 1.00 46.38 90 GLY A N 1
ATOM 711 C CA . GLY A 1 90 ? 8.519 -21.061 9.137 1.00 46.38 90 GLY A CA 1
ATOM 712 C C . GLY A 1 90 ? 8.896 -22.459 9.587 1.00 46.38 90 GLY A C 1
ATOM 713 O O . GLY A 1 90 ? 9.443 -23.239 8.814 1.00 46.38 90 GLY A O 1
ATOM 714 N N . ALA A 1 91 ? 8.693 -22.730 10.872 1.00 56.75 91 ALA A N 1
ATOM 715 C CA . ALA A 1 91 ? 8.950 -24.028 11.464 1.00 56.75 91 ALA A CA 1
ATOM 716 C C . ALA A 1 91 ? 8.138 -25.111 10.744 1.00 56.75 91 ALA A C 1
ATOM 718 O O . ALA A 1 91 ? 6.914 -25.092 10.816 1.00 56.75 91 ALA A O 1
ATOM 719 N N . LEU A 1 92 ? 8.834 -26.046 10.101 1.00 50.25 92 LEU A N 1
ATOM 720 C CA . LEU A 1 92 ? 8.391 -27.421 9.889 1.00 50.25 92 LEU A CA 1
ATOM 721 C C . LEU A 1 92 ? 9.641 -28.305 9.942 1.00 50.25 92 LEU A C 1
ATOM 723 O O . LEU A 1 92 ? 10.326 -28.510 8.943 1.00 50.25 92 LEU A O 1
ATOM 727 N N . TRP A 1 93 ? 9.973 -28.758 11.144 1.00 46.91 93 TRP A N 1
ATOM 728 C CA . TRP A 1 93 ? 10.617 -30.050 11.326 1.00 46.91 93 TRP A CA 1
ATOM 729 C C . TRP A 1 93 ? 9.609 -30.874 12.129 1.00 46.91 93 TRP A C 1
ATOM 731 O O . TRP A 1 93 ? 9.245 -30.478 13.236 1.00 46.91 93 TRP A O 1
ATOM 741 N N . ASP A 1 94 ? 9.057 -31.904 11.490 1.00 37.34 94 ASP A N 1
ATOM 742 C CA . ASP A 1 94 ? 8.414 -33.025 12.180 1.00 37.34 94 ASP A CA 1
ATOM 743 C C . ASP A 1 94 ? 9.458 -33.800 13.002 1.00 37.34 94 ASP A C 1
ATOM 745 O O . ASP A 1 94 ? 10.635 -33.859 12.558 1.00 37.34 94 ASP A O 1
#